Protein AF-A0A455U6I2-F1 (afdb_monomer_lite)

Organism: NCBI:txid115553

Structure (mmCIF, N/CA/C/O backbone):
data_AF-A0A455U6I2-F1
#
_entry.id   AF-A0A455U6I2-F1
#
l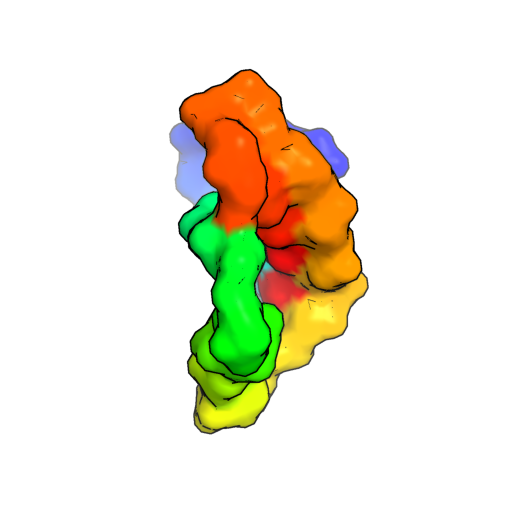oop_
_atom_site.group_PDB
_atom_site.id
_atom_site.type_symbol
_atom_site.label_atom_id
_atom_site.label_alt_id
_atom_site.label_comp_id
_atom_site.label_asym_id
_atom_site.label_entity_id
_atom_site.label_seq_id
_atom_site.pdbx_PDB_ins_code
_atom_site.Cartn_x
_atom_site.Cartn_y
_atom_site.Cartn_z
_atom_site.occupancy
_atom_site.B_iso_or_equiv
_atom_site.auth_seq_id
_atom_site.auth_comp_id
_atom_site.auth_asym_id
_atom_site.auth_atom_id
_atom_site.pdbx_PDB_model_num
ATOM 1 N N . MET A 1 1 ? 11.924 11.007 -3.643 1.00 79.31 1 MET A N 1
ATOM 2 C CA . MET A 1 1 ? 10.770 11.113 -4.558 1.00 79.31 1 MET A CA 1
ATOM 3 C C . MET A 1 1 ? 10.704 12.543 -5.052 1.00 79.31 1 MET A C 1
ATOM 5 O O . MET A 1 1 ? 10.830 13.442 -4.229 1.00 79.31 1 MET A O 1
ATOM 9 N N . ILE A 1 2 ? 10.575 12.740 -6.360 1.00 90.31 2 ILE A N 1
ATOM 10 C CA . ILE A 1 2 ? 10.340 14.052 -6.975 1.00 90.31 2 ILE A CA 1
ATOM 11 C C . ILE A 1 2 ? 8.859 14.076 -7.370 1.00 90.31 2 ILE A C 1
ATOM 13 O O . ILE A 1 2 ? 8.362 13.070 -7.867 1.00 90.31 2 ILE A O 1
ATOM 17 N N . ILE A 1 3 ? 8.153 15.175 -7.101 1.00 92.75 3 ILE A N 1
ATOM 18 C CA . ILE A 1 3 ? 6.718 15.322 -7.389 1.00 92.75 3 ILE A CA 1
ATOM 19 C C . ILE A 1 3 ? 6.530 16.356 -8.488 1.00 92.75 3 ILE A C 1
ATOM 21 O O . ILE A 1 3 ? 7.048 17.466 -8.384 1.00 92.75 3 ILE A O 1
ATOM 25 N N . GLY A 1 4 ? 5.764 15.992 -9.511 1.00 93.56 4 GLY A N 1
ATOM 26 C CA . GLY A 1 4 ? 5.383 16.859 -10.617 1.00 93.56 4 GLY A CA 1
ATOM 27 C C . GLY A 1 4 ? 4.058 16.400 -11.217 1.00 93.56 4 GLY A C 1
ATOM 28 O O . GLY A 1 4 ? 3.533 15.352 -10.850 1.00 93.56 4 GLY A O 1
ATOM 29 N N . ASN A 1 5 ? 3.511 17.196 -12.126 1.00 95.19 5 ASN A N 1
ATOM 30 C CA . ASN A 1 5 ? 2.250 16.936 -12.829 1.00 95.19 5 ASN A CA 1
ATOM 31 C C . ASN A 1 5 ? 2.469 16.592 -14.314 1.00 95.19 5 ASN A C 1
ATOM 33 O O . ASN A 1 5 ? 1.567 16.759 -15.127 1.00 95.19 5 ASN A O 1
ATOM 37 N N . GLN A 1 6 ? 3.687 16.185 -14.658 1.00 94.31 6 GLN A N 1
ATOM 38 C CA . GLN A 1 6 ? 4.124 15.891 -16.014 1.00 94.31 6 GLN A CA 1
ATOM 39 C C . GLN A 1 6 ? 4.081 14.386 -16.263 1.00 94.31 6 GLN A C 1
ATOM 41 O O . GLN A 1 6 ? 4.569 13.613 -15.436 1.00 94.31 6 GLN A O 1
ATOM 46 N N . ASP A 1 7 ? 3.514 13.991 -17.401 1.00 91.19 7 ASP A N 1
ATOM 47 C CA . ASP A 1 7 ? 3.500 12.595 -17.819 1.00 91.19 7 ASP A CA 1
ATOM 48 C C . ASP A 1 7 ? 4.923 12.130 -18.132 1.00 91.19 7 ASP A C 1
ATOM 50 O O . ASP A 1 7 ? 5.697 12.814 -18.809 1.00 91.19 7 ASP A O 1
ATOM 54 N N . VAL A 1 8 ? 5.263 10.948 -17.630 1.00 88.94 8 VAL A N 1
ATOM 55 C CA . VAL A 1 8 ? 6.536 10.279 -17.890 1.00 88.94 8 VAL A CA 1
ATOM 56 C C . VAL A 1 8 ? 6.267 8.963 -18.618 1.00 88.94 8 VAL A C 1
ATOM 58 O O . VAL A 1 8 ? 5.299 8.274 -18.289 1.00 88.94 8 VAL A O 1
ATOM 61 N N . PRO A 1 9 ? 7.074 8.609 -19.634 1.00 91.19 9 PRO A N 1
ATOM 62 C CA . PRO A 1 9 ? 6.947 7.320 -20.298 1.00 91.19 9 PRO A CA 1
ATOM 63 C C . PRO A 1 9 ? 7.300 6.179 -19.335 1.00 91.19 9 PRO A C 1
ATOM 65 O O . PRO A 1 9 ? 8.078 6.367 -18.401 1.00 91.19 9 PRO A O 1
ATOM 68 N N . MET A 1 10 ? 6.754 4.993 -19.603 1.00 90.00 10 MET A N 1
ATOM 69 C CA . MET A 1 10 ? 7.072 3.767 -18.867 1.00 90.00 10 MET A CA 1
ATOM 70 C C . MET A 1 10 ? 8.560 3.422 -19.032 1.00 90.00 10 MET A C 1
ATOM 72 O O . MET A 1 10 ? 9.056 3.381 -20.162 1.00 90.00 10 MET A O 1
ATOM 76 N N . ALA A 1 11 ? 9.262 3.176 -17.925 1.00 88.88 11 ALA A N 1
ATOM 77 C CA . ALA A 1 11 ? 10.679 2.815 -17.917 1.00 88.88 11 ALA A CA 1
ATOM 78 C C . ALA A 1 11 ? 10.912 1.294 -17.871 1.00 88.88 11 ALA A C 1
ATOM 80 O O . ALA A 1 11 ? 12.022 0.841 -18.141 1.00 88.88 11 ALA A O 1
ATOM 81 N N . GLY A 1 12 ? 9.881 0.501 -17.559 1.00 89.94 12 GLY A N 1
ATOM 82 C CA . GLY A 1 12 ? 9.933 -0.969 -17.543 1.00 89.94 12 GLY A CA 1
ATOM 83 C C . GLY A 1 12 ? 10.294 -1.579 -16.185 1.00 89.94 12 GLY A C 1
ATOM 84 O O . GLY A 1 12 ? 9.932 -2.721 -15.925 1.00 89.94 12 GLY A O 1
ATOM 85 N N . GLU A 1 13 ? 10.912 -0.800 -15.298 1.00 89.31 13 GLU A N 1
ATOM 86 C CA . GLU A 1 13 ? 11.132 -1.117 -13.875 1.00 89.31 13 GLU A CA 1
ATOM 87 C C . GLU A 1 13 ? 10.528 -0.006 -13.000 1.00 89.31 13 GLU A C 1
ATOM 89 O O . GLU A 1 13 ? 11.163 0.562 -12.108 1.00 89.31 13 GLU A O 1
ATOM 94 N N . ASP A 1 14 ? 9.295 0.377 -13.331 1.00 92.88 14 ASP A N 1
ATOM 95 C CA . ASP A 1 14 ? 8.600 1.473 -12.670 1.00 92.88 14 ASP A CA 1
ATOM 96 C C . ASP A 1 14 ? 8.091 1.050 -11.296 1.00 92.88 14 ASP A C 1
ATOM 98 O O . ASP A 1 14 ? 7.448 0.014 -11.145 1.00 92.88 14 ASP A O 1
ATOM 102 N N . LYS A 1 15 ? 8.319 1.908 -10.300 1.00 94.19 15 LYS A N 1
ATOM 103 C CA . LYS A 1 15 ? 7.727 1.761 -8.973 1.00 94.19 15 LYS A CA 1
ATOM 104 C C . LYS A 1 15 ? 6.509 2.660 -8.839 1.00 94.19 15 LYS A C 1
ATOM 106 O O . LYS A 1 15 ? 6.594 3.869 -9.059 1.00 94.19 15 LYS A O 1
ATOM 111 N N . THR A 1 16 ? 5.407 2.088 -8.383 1.00 94.94 16 THR A N 1
ATOM 112 C CA . THR A 1 16 ? 4.153 2.779 -8.107 1.00 94.94 16 THR A CA 1
ATOM 113 C C . THR A 1 16 ? 3.949 2.909 -6.603 1.00 94.94 16 THR A C 1
ATOM 115 O O . THR A 1 16 ? 4.046 1.935 -5.864 1.00 94.94 16 THR A O 1
ATOM 118 N N . SER A 1 17 ? 3.625 4.117 -6.138 1.00 96.38 17 SER A N 1
ATOM 119 C CA . SER A 1 17 ? 3.268 4.372 -4.739 1.00 96.38 17 SER A CA 1
ATOM 120 C C . SER A 1 17 ? 1.784 4.711 -4.623 1.00 96.38 17 SER A C 1
ATOM 122 O O . SER A 1 17 ? 1.316 5.664 -5.247 1.00 96.38 17 SER A O 1
ATOM 124 N N . ILE A 1 18 ? 1.046 3.979 -3.785 1.00 96.00 18 ILE A N 1
ATOM 125 C CA . ILE A 1 18 ? -0.371 4.238 -3.492 1.00 96.00 18 ILE A CA 1
ATOM 126 C C . ILE A 1 18 ? -0.617 4.417 -1.993 1.00 96.00 18 ILE A C 1
ATOM 128 O O . ILE A 1 18 ? 0.141 3.944 -1.143 1.00 96.00 18 ILE A O 1
ATOM 132 N N . VAL A 1 19 ? -1.721 5.092 -1.671 1.00 94.62 19 VAL A N 1
ATOM 133 C CA . VAL A 1 19 ? -2.214 5.256 -0.303 1.00 94.62 19 VAL A CA 1
ATOM 134 C C . VAL A 1 19 ? -3.626 4.696 -0.216 1.00 94.62 19 VAL A C 1
ATOM 136 O O . VAL A 1 19 ? -4.507 5.123 -0.960 1.00 94.62 19 VAL A O 1
ATOM 139 N N . VAL A 1 20 ? -3.854 3.758 0.702 1.00 93.38 20 VAL A N 1
ATOM 140 C CA . VAL A 1 20 ? -5.135 3.054 0.836 1.00 93.38 20 VAL A CA 1
ATOM 141 C C . VAL A 1 20 ? -5.667 3.195 2.256 1.00 93.38 20 VAL A C 1
ATOM 143 O O . VAL A 1 20 ? -5.004 2.815 3.217 1.00 93.38 20 VAL A O 1
ATOM 146 N N . ALA A 1 21 ? -6.873 3.741 2.402 1.00 91.12 21 ALA A N 1
ATOM 147 C CA . ALA A 1 21 ? -7.555 3.835 3.688 1.00 91.12 21 ALA A CA 1
ATOM 148 C C . ALA A 1 21 ? -8.530 2.667 3.858 1.00 91.12 21 ALA A C 1
ATOM 150 O O . ALA A 1 21 ? -9.360 2.419 2.984 1.00 91.12 21 ALA A O 1
ATOM 151 N N . MET A 1 22 ? -8.458 1.968 4.990 1.00 88.12 22 MET A N 1
ATOM 152 C CA . MET A 1 22 ? -9.337 0.837 5.285 1.00 88.12 22 MET A CA 1
ATOM 153 C C . MET A 1 22 ? -9.799 0.827 6.741 1.00 88.12 22 MET A C 1
ATOM 155 O O . MET A 1 22 ? -9.118 1.332 7.637 1.00 88.12 22 MET A O 1
ATOM 159 N N . ARG A 1 23 ? -10.958 0.203 6.978 1.00 87.81 23 ARG A N 1
ATOM 160 C CA . ARG A 1 23 ? -11.477 -0.049 8.327 1.00 87.81 23 ARG A CA 1
ATOM 161 C C . ARG A 1 23 ? -10.646 -1.125 9.018 1.00 87.81 23 ARG A C 1
ATOM 163 O O . ARG A 1 23 ? -10.310 -2.142 8.411 1.00 87.81 23 ARG A O 1
ATOM 170 N N . ASN A 1 24 ? -10.364 -0.919 10.299 1.00 86.00 24 ASN A N 1
ATOM 171 C CA . ASN A 1 24 ? -9.692 -1.896 11.141 1.00 86.00 24 ASN A CA 1
ATOM 172 C C . ASN A 1 24 ? -10.647 -3.046 11.477 1.00 86.00 24 ASN A C 1
ATOM 174 O O . ASN A 1 24 ? -11.415 -2.976 12.436 1.00 86.00 24 ASN A O 1
ATOM 178 N N . GLN A 1 25 ? -10.619 -4.085 10.650 1.00 90.81 25 GLN A N 1
ATOM 179 C CA . GLN A 1 25 ? -11.398 -5.302 10.818 1.00 90.81 25 GLN A CA 1
ATOM 180 C C . GLN A 1 25 ? -10.493 -6.516 10.554 1.00 90.81 25 GLN A C 1
ATOM 182 O O . GLN A 1 25 ? -9.542 -6.417 9.769 1.00 90.81 25 GLN A O 1
ATOM 187 N N . PRO A 1 26 ? -10.751 -7.666 11.201 1.00 91.81 26 PRO A N 1
ATOM 188 C CA . PRO A 1 26 ? -10.006 -8.888 10.924 1.00 91.81 26 PRO A CA 1
ATOM 189 C C . PRO A 1 26 ? -10.036 -9.239 9.431 1.00 91.81 26 PRO A C 1
ATOM 191 O O . PRO A 1 26 ? -11.084 -9.185 8.795 1.00 91.81 26 PRO A O 1
ATOM 194 N N . GLY A 1 27 ? -8.877 -9.591 8.870 1.00 93.06 27 GLY A N 1
ATOM 195 C CA . GLY A 1 27 ? -8.745 -9.979 7.462 1.00 93.06 27 GLY A CA 1
ATOM 196 C C . GLY A 1 27 ? -8.560 -8.827 6.466 1.00 93.06 27 GLY A C 1
ATOM 197 O O . GLY A 1 27 ? -8.182 -9.093 5.328 1.00 93.06 27 GLY A O 1
ATOM 198 N N . THR A 1 28 ? -8.722 -7.560 6.871 1.00 91.12 28 THR A N 1
ATOM 199 C CA . THR A 1 28 ? -8.565 -6.400 5.970 1.00 91.12 28 THR A CA 1
ATOM 200 C C . THR A 1 28 ? -7.192 -6.359 5.289 1.00 91.12 28 THR A C 1
ATOM 202 O O . THR A 1 28 ? -7.114 -6.138 4.084 1.00 91.12 28 THR A O 1
ATOM 205 N N . LEU A 1 29 ? -6.105 -6.618 6.027 1.00 92.06 29 LEU A N 1
ATOM 206 C CA . LEU A 1 29 ? -4.7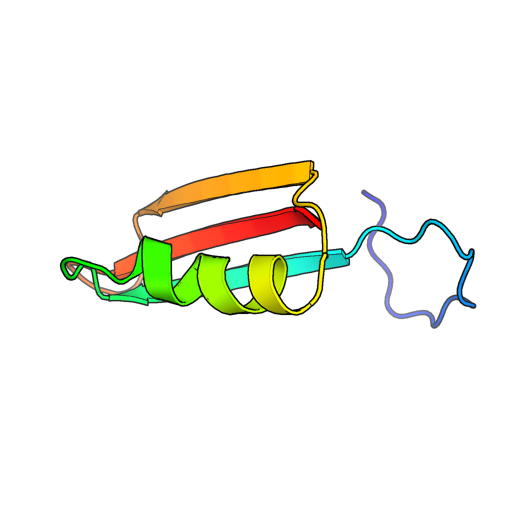57 -6.632 5.449 1.00 92.06 29 LEU A CA 1
ATOM 207 C C . LEU A 1 29 ? -4.574 -7.777 4.444 1.00 92.06 29 LEU A C 1
ATOM 209 O O . LEU A 1 29 ? -3.998 -7.575 3.385 1.00 92.06 29 LEU A O 1
ATOM 213 N N . HIS A 1 30 ? -5.103 -8.964 4.738 1.00 95.19 30 HIS A N 1
ATOM 214 C CA . HIS A 1 30 ? -5.055 -10.080 3.795 1.00 95.19 30 HIS A CA 1
ATOM 215 C C . HIS A 1 30 ? -5.789 -9.726 2.496 1.00 95.19 30 HIS A C 1
ATOM 217 O O . HIS A 1 30 ? -5.232 -9.867 1.414 1.00 95.19 30 HIS A O 1
ATOM 223 N N . ALA A 1 31 ? -7.013 -9.202 2.599 1.00 94.69 31 ALA A N 1
ATOM 224 C CA . ALA A 1 31 ? -7.793 -8.778 1.439 1.00 94.69 31 ALA A CA 1
ATOM 225 C C . ALA A 1 31 ? -7.105 -7.661 0.630 1.00 94.69 31 ALA A C 1
ATOM 227 O O . ALA A 1 31 ? -7.264 -7.611 -0.587 1.00 94.69 31 ALA A O 1
ATOM 228 N N . LEU A 1 32 ? -6.334 -6.790 1.290 1.00 94.44 32 LEU A N 1
ATOM 229 C CA . LEU A 1 32 ? -5.524 -5.755 0.645 1.00 94.44 32 LEU A CA 1
ATOM 230 C C . LEU A 1 32 ? -4.343 -6.337 -0.146 1.00 94.44 32 LEU A C 1
ATOM 232 O O . LEU A 1 32 ? -4.040 -5.833 -1.223 1.00 94.44 32 LEU A O 1
ATOM 236 N N . LEU A 1 33 ? -3.673 -7.366 0.381 1.00 96.25 33 LEU A N 1
ATOM 237 C CA . LEU A 1 33 ? -2.479 -7.963 -0.235 1.00 96.25 33 LEU A CA 1
ATOM 238 C C . LEU A 1 33 ? -2.810 -9.017 -1.301 1.00 96.25 33 LEU A C 1
ATOM 240 O O . LEU A 1 33 ? -2.032 -9.235 -2.226 1.00 96.25 33 LEU A O 1
ATOM 244 N N . GLU A 1 34 ? -3.980 -9.640 -1.197 1.00 97.69 34 GLU A N 1
ATOM 245 C CA . GLU A 1 34 ? -4.451 -10.709 -2.079 1.00 97.69 34 GLU A CA 1
ATOM 246 C C . GLU A 1 34 ? -4.389 -10.367 -3.590 1.00 97.69 34 GLU A C 1
ATOM 248 O O . GLU A 1 34 ? -3.925 -11.206 -4.366 1.00 97.69 34 GLU A O 1
ATOM 253 N N . PRO A 1 35 ? -4.779 -9.164 -4.067 1.00 97.50 35 PRO A N 1
ATOM 254 C CA . PRO A 1 35 ? -4.645 -8.809 -5.480 1.00 97.50 35 PRO A CA 1
ATOM 255 C C . PRO A 1 35 ? -3.191 -8.779 -5.963 1.00 97.50 35 PRO A C 1
ATOM 257 O O . PRO A 1 35 ? -2.913 -9.272 -7.052 1.00 97.50 35 PRO A O 1
ATOM 260 N N . PHE A 1 36 ? -2.264 -8.247 -5.160 1.00 97.81 36 PHE A N 1
ATOM 261 C CA . PHE A 1 36 ? -0.841 -8.201 -5.513 1.00 97.81 36 PHE A CA 1
ATOM 262 C C . PHE A 1 36 ? -0.283 -9.610 -5.687 1.00 97.81 36 PHE A C 1
ATOM 264 O O . PHE A 1 36 ? 0.343 -9.908 -6.701 1.00 97.81 36 PHE A O 1
ATOM 271 N N . HIS A 1 37 ? -0.618 -10.510 -4.759 1.00 97.88 37 HIS A N 1
ATOM 272 C CA . HIS A 1 37 ? -0.241 -11.915 -4.861 1.00 97.88 37 HIS A CA 1
ATOM 273 C C . HIS A 1 37 ? -0.810 -12.579 -6.124 1.00 97.88 37 HIS A C 1
ATOM 275 O O . HIS A 1 37 ? -0.065 -13.190 -6.890 1.00 97.88 37 HIS A O 1
ATOM 281 N N . ARG A 1 38 ? -2.115 -12.419 -6.383 1.00 98.44 38 ARG A N 1
ATOM 282 C CA . ARG A 1 38 ? -2.788 -13.011 -7.552 1.00 98.44 38 ARG A CA 1
ATOM 283 C C . ARG A 1 38 ? -2.189 -12.548 -8.879 1.00 98.44 38 ARG A C 1
ATOM 285 O O . ARG A 1 38 ? -2.158 -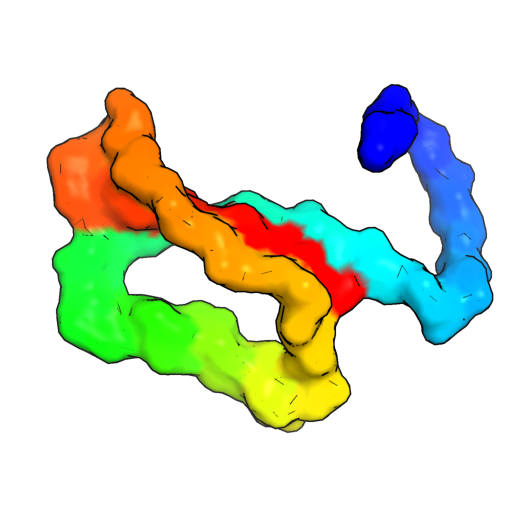13.323 -9.831 1.00 98.44 38 ARG A O 1
ATOM 292 N N . HIS A 1 39 ? -1.744 -11.296 -8.942 1.00 97.81 39 HIS A N 1
ATOM 293 C CA . HIS A 1 39 ? -1.141 -10.703 -10.132 1.00 97.81 39 HIS A CA 1
ATOM 294 C C . HIS A 1 39 ? 0.389 -10.814 -10.171 1.00 97.81 39 HIS A C 1
ATOM 296 O O . HIS A 1 39 ? 0.989 -10.282 -11.098 1.00 97.81 39 HIS A O 1
ATOM 302 N N . GLN A 1 40 ? 1.006 -11.520 -9.214 1.00 97.25 40 GLN A N 1
ATOM 303 C CA . GLN A 1 40 ? 2.462 -11.683 -9.112 1.00 97.25 40 GLN A CA 1
ATOM 304 C C . GLN A 1 40 ? 3.209 -10.339 -9.089 1.00 97.25 40 GLN A C 1
ATOM 306 O O . GLN A 1 40 ? 4.248 -10.180 -9.721 1.00 97.25 40 GLN A O 1
ATOM 311 N N . VAL A 1 41 ? 2.645 -9.363 -8.375 1.00 97.06 41 VAL A N 1
ATOM 312 C CA . VAL A 1 41 ? 3.232 -8.036 -8.184 1.00 97.06 41 VAL A CA 1
ATOM 313 C C . VAL A 1 41 ? 3.927 -8.003 -6.828 1.00 97.06 41 VAL A C 1
ATOM 315 O O . VAL A 1 41 ? 3.284 -8.195 -5.791 1.00 97.06 41 VAL A O 1
ATOM 318 N N . ASP A 1 42 ? 5.230 -7.741 -6.837 1.00 96.06 42 ASP A N 1
ATOM 319 C CA . ASP A 1 42 ? 6.033 -7.666 -5.622 1.00 96.06 42 ASP A CA 1
ATOM 320 C C . ASP A 1 42 ? 5.849 -6.326 -4.911 1.00 96.06 42 ASP A C 1
ATOM 322 O O . ASP A 1 42 ? 5.866 -5.261 -5.518 1.00 96.06 42 ASP A O 1
ATOM 326 N N . LEU A 1 43 ? 5.714 -6.370 -3.585 1.00 97.44 43 LEU A N 1
ATOM 327 C CA . LEU A 1 43 ? 5.701 -5.160 -2.771 1.00 97.44 43 LEU A CA 1
ATOM 328 C C . LEU A 1 43 ? 7.122 -4.816 -2.340 1.00 97.44 43 LEU A C 1
ATOM 330 O O . LEU A 1 43 ? 7.801 -5.614 -1.696 1.00 97.44 43 LEU A O 1
ATOM 334 N N . THR A 1 44 ? 7.540 -3.587 -2.612 1.00 96.94 44 THR A N 1
ATOM 335 C CA . THR A 1 44 ? 8.827 -3.054 -2.145 1.00 96.94 44 THR A CA 1
ATOM 336 C C . THR A 1 44 ? 8.693 -2.300 -0.823 1.00 96.94 44 THR A C 1
ATOM 338 O O . THR A 1 44 ? 9.681 -2.139 -0.103 1.00 96.94 44 THR A O 1
ATOM 341 N N . ARG A 1 45 ? 7.476 -1.859 -0.464 1.00 97.00 45 ARG A N 1
ATOM 342 C CA . ARG A 1 45 ? 7.185 -1.230 0.832 1.00 97.00 45 ARG A CA 1
ATOM 343 C C . ARG A 1 45 ? 5.726 -1.406 1.245 1.00 97.00 45 ARG A C 1
ATOM 345 O O . ARG A 1 45 ? 4.825 -1.249 0.429 1.00 97.00 45 ARG A O 1
ATOM 352 N N . LEU A 1 46 ? 5.503 -1.652 2.536 1.00 96.50 46 LEU A N 1
ATOM 353 C CA . LEU A 1 46 ? 4.181 -1.709 3.162 1.00 96.50 46 LEU A CA 1
ATOM 354 C C . LEU A 1 46 ? 4.252 -1.076 4.558 1.00 96.50 46 LEU A C 1
ATOM 356 O O . LEU A 1 46 ? 4.792 -1.667 5.489 1.00 96.50 46 LEU A O 1
ATOM 360 N N . GLU A 1 47 ? 3.709 0.131 4.710 1.00 95.12 47 GLU A N 1
ATOM 361 C CA . GLU A 1 47 ? 3.690 0.867 5.981 1.00 95.12 47 GLU A CA 1
ATOM 362 C C . GLU A 1 47 ? 2.260 1.218 6.402 1.00 95.12 47 GLU A C 1
ATOM 364 O O . GLU A 1 47 ? 1.484 1.753 5.614 1.00 95.12 47 GLU A O 1
ATOM 369 N N . THR A 1 48 ? 1.924 1.012 7.676 1.00 90.25 48 THR A N 1
ATOM 370 C CA . THR A 1 48 ? 0.652 1.452 8.274 1.00 90.25 48 THR A CA 1
ATOM 371 C C . THR A 1 48 ? 0.803 2.712 9.106 1.00 90.25 48 THR A C 1
ATOM 373 O O . THR A 1 48 ? 1.724 2.820 9.916 1.00 90.25 48 THR A O 1
ATOM 376 N N . ARG A 1 49 ? -0.170 3.621 9.009 1.00 89.50 49 ARG A N 1
ATOM 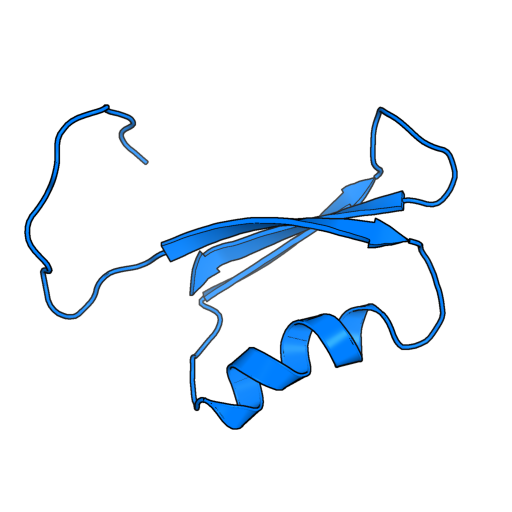377 C CA . ARG A 1 49 ? -0.330 4.763 9.920 1.00 89.50 49 ARG A CA 1
ATOM 378 C C . ARG A 1 49 ? -1.772 4.853 10.432 1.00 89.50 49 ARG A C 1
ATOM 380 O O . ARG A 1 49 ? -2.700 4.513 9.692 1.00 89.50 49 ARG A O 1
ATOM 387 N N . PRO A 1 50 ? -1.996 5.308 11.677 1.00 83.56 50 PRO A N 1
ATOM 388 C CA . PRO A 1 50 ? -3.345 5.588 12.156 1.00 83.56 50 PRO A CA 1
ATOM 389 C C . PRO A 1 50 ? -3.978 6.703 11.314 1.00 83.56 50 PRO A C 1
ATOM 391 O O . PRO A 1 50 ? -3.328 7.707 11.008 1.00 83.56 50 PRO A O 1
ATOM 394 N N . SER A 1 51 ? -5.244 6.533 10.927 1.00 80.75 51 SER A N 1
ATOM 395 C CA . SER A 1 51 ? -5.975 7.581 10.213 1.00 80.75 51 SER A CA 1
ATOM 396 C C . SER A 1 51 ? -6.223 8.791 11.116 1.00 80.75 51 SER A C 1
ATOM 398 O O . SER A 1 51 ? -6.579 8.649 12.285 1.00 80.75 51 SER A O 1
ATOM 400 N N . ARG A 1 52 ? -6.081 9.999 10.556 1.00 72.62 52 ARG A N 1
ATOM 401 C CA . ARG A 1 52 ? -6.378 11.264 11.253 1.00 72.62 52 ARG A CA 1
ATOM 402 C C . ARG A 1 52 ? -7.864 11.641 11.213 1.00 72.62 52 ARG A C 1
ATOM 404 O O . ARG A 1 52 ? -8.260 12.549 11.933 1.00 72.62 52 ARG A O 1
ATOM 411 N N . THR A 1 53 ? -8.670 10.990 10.369 1.00 68.75 53 THR A N 1
ATOM 412 C CA . THR A 1 53 ? -10.031 11.436 10.000 1.00 68.75 53 THR A CA 1
ATOM 413 C C . THR A 1 53 ? -11.146 10.445 10.348 1.00 68.75 53 THR A C 1
ATOM 415 O O . THR A 1 53 ? -12.289 10.637 9.946 1.00 68.75 53 THR A O 1
ATOM 418 N N . GLY A 1 54 ? -10.869 9.406 11.138 1.00 63.50 54 GLY A N 1
ATOM 419 C CA . GLY A 1 54 ? -11.916 8.529 11.659 1.00 63.50 54 GLY A CA 1
ATOM 420 C C . GLY A 1 54 ? -11.377 7.503 12.644 1.00 63.50 54 GLY A C 1
ATOM 421 O O . GLY A 1 54 ? -10.330 6.898 12.406 1.00 63.50 54 GLY A O 1
ATOM 422 N N . VAL A 1 55 ? -12.101 7.309 13.746 1.00 60.12 55 VAL A N 1
ATOM 423 C CA . VAL A 1 55 ? -11.799 6.276 14.743 1.00 60.12 55 VAL A CA 1
ATOM 424 C C . VAL A 1 55 ? -11.810 4.911 14.037 1.00 60.12 55 VAL A C 1
ATOM 426 O O . VAL A 1 55 ? -12.725 4.631 13.266 1.00 60.12 55 VAL A O 1
ATOM 429 N N . TRP A 1 56 ? -10.793 4.080 14.282 1.00 68.44 56 TRP A N 1
ATOM 430 C CA . TRP A 1 56 ? -10.662 2.712 13.747 1.00 68.44 56 TRP A CA 1
ATOM 431 C C . TRP A 1 56 ? -10.352 2.565 12.249 1.00 68.44 56 TRP A C 1
ATOM 433 O O . TRP A 1 56 ? -10.563 1.486 11.701 1.00 68.44 56 TRP A O 1
ATOM 443 N N . ASN A 1 57 ? -9.811 3.585 11.580 1.00 81.19 57 ASN A N 1
ATOM 444 C CA . ASN A 1 57 ? -9.275 3.430 10.222 1.00 81.19 57 ASN A CA 1
ATOM 445 C C . ASN A 1 57 ? -7.740 3.421 10.219 1.00 81.19 57 ASN A C 1
ATOM 447 O O . ASN A 1 57 ? -7.102 4.212 10.918 1.00 81.19 57 ASN A O 1
ATOM 451 N N . TYR A 1 58 ? -7.155 2.573 9.376 1.00 86.56 58 TYR A N 1
ATOM 452 C CA . TYR A 1 58 ? -5.733 2.600 9.043 1.00 86.56 58 TYR A CA 1
ATOM 453 C C . TYR A 1 58 ? -5.529 3.133 7.635 1.00 86.56 58 TYR A C 1
ATOM 455 O O . TYR A 1 58 ? -6.368 2.948 6.753 1.00 86.56 58 TYR A O 1
ATOM 463 N N . VAL A 1 59 ? -4.394 3.791 7.440 1.00 92.19 59 VAL A N 1
ATOM 464 C CA . VAL A 1 59 ? -3.907 4.198 6.129 1.00 92.19 59 VAL A CA 1
ATOM 465 C C . VAL A 1 59 ? -2.643 3.404 5.835 1.00 92.19 59 VAL A C 1
ATOM 467 O O . VAL A 1 59 ? -1.702 3.425 6.630 1.00 92.19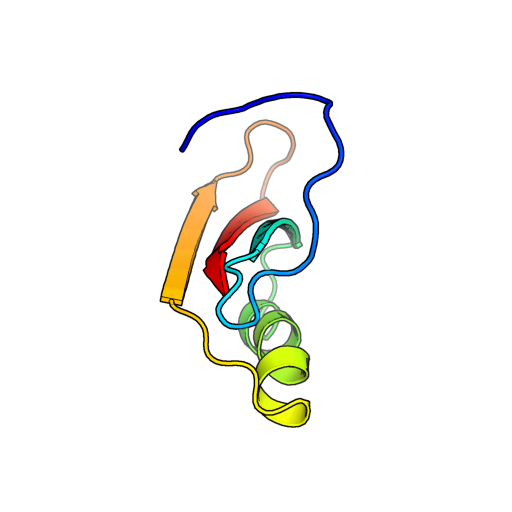 59 VAL A O 1
ATOM 470 N N . PHE A 1 60 ? -2.637 2.707 4.707 1.00 93.69 60 PHE A N 1
ATOM 471 C CA . PHE A 1 60 ? -1.508 1.942 4.202 1.00 93.69 60 PHE A CA 1
ATOM 472 C C . PHE A 1 60 ? -0.807 2.738 3.109 1.00 93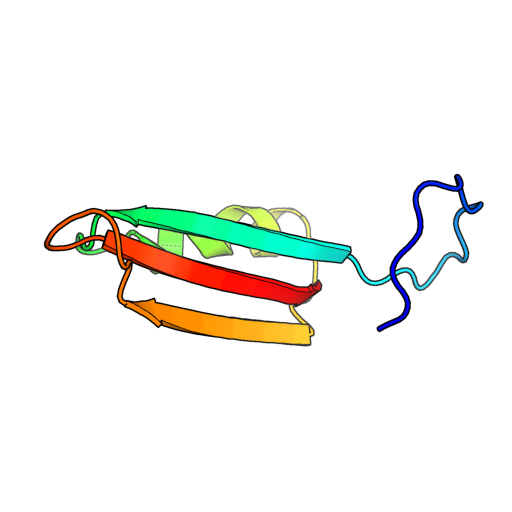.69 60 PHE A C 1
ATOM 474 O O . PHE A 1 60 ? -1.456 3.212 2.179 1.00 93.69 60 PHE A O 1
ATOM 481 N N . PHE A 1 61 ? 0.507 2.874 3.225 1.00 95.62 61 PHE A N 1
ATOM 482 C CA . PHE A 1 61 ? 1.389 3.353 2.171 1.00 95.62 61 PHE A CA 1
ATOM 483 C C . PHE A 1 61 ? 2.047 2.127 1.551 1.00 95.62 61 PHE A C 1
ATOM 485 O O . PHE A 1 61 ? 2.682 1.349 2.268 1.00 95.62 61 PHE A O 1
ATOM 492 N N . ILE A 1 62 ? 1.858 1.946 0.249 1.00 97.50 62 ILE A N 1
ATOM 493 C CA . ILE A 1 62 ? 2.305 0.756 -0.473 1.00 97.50 62 ILE A CA 1
ATOM 494 C C . ILE A 1 62 ? 3.151 1.212 -1.650 1.00 97.50 62 ILE A C 1
ATOM 496 O O . ILE A 1 62 ? 2.698 2.061 -2.417 1.00 97.50 62 ILE A O 1
ATOM 500 N N . ASP A 1 63 ? 4.341 0.633 -1.782 1.00 97.62 63 ASP A N 1
ATOM 501 C CA . ASP A 1 63 ? 5.153 0.737 -2.989 1.00 97.62 63 ASP A CA 1
ATOM 502 C C . ASP A 1 63 ? 5.271 -0.656 -3.630 1.00 97.62 63 ASP A C 1
ATOM 504 O O . ASP A 1 63 ? 5.544 -1.629 -2.918 1.00 97.62 63 ASP A O 1
ATOM 508 N N . PHE A 1 64 ? 5.090 -0.746 -4.946 1.00 96.31 64 PHE A N 1
ATOM 509 C CA . PHE A 1 64 ? 5.173 -1.973 -5.747 1.00 96.31 64 PHE A CA 1
ATOM 510 C C . PHE A 1 64 ? 5.648 -1.685 -7.168 1.00 96.31 64 PHE A C 1
ATOM 512 O O . PHE A 1 64 ? 5.581 -0.498 -7.563 1.00 96.31 64 PHE A O 1
#

Radius of gyration: 14.01 Å; chains: 1; bounding box: 23×30×35 Å

Sequence (64 aa):
MIIGNQDVPMAGEDKTSIVVAMRNQPGTLHALLEPFHRHQVDLTRLETRPSRTGVWNYVFFIDF

Foldseek 3Di:
DDDDPDDDDDPPPDKDKDKDKDAQDPCPVVVVCVVCVVVVNDWPDWDWDDDPPDPRMIMIITMD

pLDDT: mean 90.76, std 8.32, range [60.12, 98.44]

Secondary structure (DSSP, 8-state):
----S------SS---EEEEEEE--TTHHHHHHHHHHHTTPPPSEEEEEE-SSSTTEEEEEEE-

InterPro domains:
  IPR002912 ACT domain [PF01842] (16-63)
  IPR002912 ACT domain [PS51671] (17-64)
  IPR018528 Prephenate dehydratase, conserved site [PS00858] (43-50)
  IPR045865 ACT-like domain [SSF55021] (2-64)